Protein AF-A0A2S9MZD8-F1 (afdb_monomer)

Radius of gyration: 25.87 Å; Cα contacts (8 Å, |Δi|>4): 53; chains: 1; bounding box: 49×35×65 Å

Solvent-accessible surface area (backbone atoms only — not comparable to full-atom values): 6387 Å² total; per-residue (Å²): 136,92,74,92,66,75,89,70,53,64,62,56,52,16,61,77,66,75,47,61,51,66,57,57,54,49,53,52,48,53,49,52,49,52,52,51,52,52,50,52,50,52,52,50,53,50,52,54,52,38,42,50,55,33,48,55,46,50,50,56,33,48,56,52,38,48,75,71,75,43,81,85,43,75,71,57,45,58,76,66,35,60,63,74,47,59,70,60,37,95,60,52,66,65,48,50,52,53,48,47,65,70,74,42,91,79,73,134

Nearest PDB structures (foldseek):
  8v32-assembly1_J  TM=6.165E-01  e=1.843E-01  Peltigera membranacea

Organism: NCBI:txid87883

Structure (mmCIF, N/CA/C/O backbone):
data_AF-A0A2S9MZD8-F1
#
_entry.id   AF-A0A2S9MZD8-F1
#
loop_
_atom_site.group_PDB
_atom_site.id
_atom_site.type_symbol
_atom_site.label_atom_id
_atom_site.label_alt_id
_atom_site.label_comp_id
_atom_site.label_asym_id
_atom_site.label_entity_id
_atom_site.label_seq_id
_atom_site.pdbx_PDB_ins_code
_atom_site.Cartn_x
_atom_site.Cartn_y
_atom_site.Cartn_z
_atom_site.occupancy
_atom_site.B_iso_or_equiv
_atom_site.auth_seq_id
_atom_site.auth_comp_id
_atom_site.auth_asym_id
_atom_site.auth_atom_id
_atom_site.pdbx_PDB_model_num
ATOM 1 N N . MET A 1 1 ? 10.167 -21.997 -30.670 1.00 37.94 1 MET A N 1
ATOM 2 C CA . MET A 1 1 ? 11.317 -21.677 -31.540 1.00 37.94 1 MET A CA 1
ATOM 3 C C . MET A 1 1 ? 12.491 -21.381 -30.634 1.00 37.94 1 MET A C 1
ATOM 5 O O . MET A 1 1 ? 12.421 -20.440 -29.858 1.00 37.94 1 MET A O 1
ATOM 9 N N . ASN A 1 2 ? 13.482 -22.269 -30.651 1.00 60.16 2 ASN A N 1
ATOM 10 C CA . ASN A 1 2 ? 14.715 -22.145 -29.887 1.00 60.16 2 ASN A CA 1
ATOM 11 C C . ASN A 1 2 ? 15.682 -21.273 -30.685 1.00 60.16 2 ASN A C 1
ATOM 13 O O . ASN A 1 2 ? 16.088 -21.661 -31.775 1.00 60.16 2 ASN A O 1
ATOM 17 N N . GLU A 1 3 ? 16.081 -20.143 -30.122 1.00 56.31 3 GLU A N 1
ATOM 18 C CA . GLU A 1 3 ? 17.364 -19.524 -30.426 1.00 56.31 3 GLU A CA 1
ATOM 19 C C . GLU A 1 3 ? 17.975 -19.112 -29.090 1.00 56.31 3 GLU A C 1
ATOM 21 O O . GLU A 1 3 ? 17.773 -18.003 -28.600 1.00 56.31 3 GLU A O 1
ATOM 26 N N . SER A 1 4 ? 18.728 -20.023 -28.476 1.00 59.00 4 SER A N 1
ATOM 27 C CA . SER A 1 4 ? 19.748 -19.646 -27.501 1.00 59.00 4 SER A CA 1
ATOM 28 C C . SER A 1 4 ? 20.867 -18.932 -28.266 1.00 59.00 4 SER A C 1
ATOM 30 O O . SER A 1 4 ? 21.881 -19.532 -28.619 1.00 59.00 4 SER A O 1
ATOM 32 N N . LYS A 1 5 ? 20.632 -17.671 -28.636 1.00 63.09 5 LYS A N 1
ATOM 33 C CA . LYS A 1 5 ? 21.633 -16.822 -29.280 1.00 63.09 5 LYS A CA 1
ATOM 34 C C . LYS A 1 5 ? 22.650 -16.424 -28.223 1.00 63.09 5 LYS A C 1
ATOM 36 O O . LYS A 1 5 ? 22.278 -15.857 -27.197 1.00 63.09 5 LYS A O 1
ATOM 41 N N . GLU A 1 6 ? 23.920 -16.723 -28.480 1.00 82.12 6 GLU A N 1
ATOM 42 C CA . GLU A 1 6 ? 25.020 -16.133 -27.724 1.00 82.12 6 GLU A CA 1
ATOM 43 C C . GLU A 1 6 ? 24.786 -14.618 -27.582 1.00 82.12 6 GLU A C 1
ATOM 45 O O . GLU A 1 6 ? 24.356 -13.973 -28.550 1.00 82.12 6 GLU A O 1
ATOM 50 N N . PRO A 1 7 ? 25.009 -14.041 -26.388 1.00 86.88 7 PRO A N 1
ATOM 51 C CA . PRO A 1 7 ? 24.793 -12.621 -26.172 1.00 86.88 7 PRO A CA 1
ATOM 52 C C . PRO A 1 7 ? 25.664 -11.813 -27.141 1.00 86.88 7 PRO A C 1
ATOM 54 O O . PRO A 1 7 ? 26.891 -11.889 -27.116 1.00 86.88 7 PRO A O 1
ATOM 57 N N . ILE A 1 8 ? 25.022 -11.032 -28.012 1.00 91.69 8 ILE A N 1
ATOM 58 C CA . ILE A 1 8 ? 25.711 -10.143 -28.952 1.00 91.69 8 ILE A CA 1
ATOM 59 C C . ILE A 1 8 ? 25.999 -8.790 -28.302 1.00 91.69 8 ILE A C 1
ATOM 61 O O . ILE A 1 8 ? 25.256 -8.320 -27.440 1.00 91.69 8 ILE A O 1
ATOM 65 N N . SER A 1 9 ? 27.067 -8.125 -28.746 1.00 92.31 9 SER A N 1
ATOM 66 C CA . SER A 1 9 ? 27.364 -6.768 -28.279 1.00 92.31 9 SER A CA 1
ATOM 67 C C . SER A 1 9 ? 26.266 -5.780 -28.693 1.00 92.31 9 SER A C 1
ATOM 69 O O . SER A 1 9 ? 25.667 -5.910 -29.762 1.00 92.31 9 SER A O 1
ATOM 71 N N . VAL A 1 10 ? 26.060 -4.723 -27.899 1.00 91.19 10 VAL A N 1
ATOM 72 C CA . VAL A 1 10 ? 25.110 -3.637 -28.219 1.00 91.19 10 VAL A CA 1
ATOM 73 C C . VAL A 1 10 ? 25.419 -3.005 -29.579 1.00 91.19 10 VAL A C 1
ATOM 75 O O . VAL A 1 10 ? 24.514 -2.623 -30.313 1.00 91.19 10 VAL A O 1
ATOM 78 N N . ARG A 1 11 ? 26.701 -2.928 -29.949 1.00 93.00 11 ARG A N 1
ATOM 79 C CA . ARG A 1 11 ? 27.142 -2.383 -31.238 1.00 93.00 11 ARG A CA 1
ATOM 80 C C . ARG A 1 11 ? 26.704 -3.263 -32.407 1.00 93.00 11 ARG A C 1
ATOM 82 O O . ARG A 1 11 ? 26.244 -2.748 -33.418 1.00 93.00 11 ARG A O 1
ATOM 89 N N . GLU A 1 12 ? 26.821 -4.578 -32.247 1.00 94.00 12 GLU A N 1
ATOM 90 C CA . GLU A 1 12 ? 26.375 -5.552 -33.243 1.00 94.00 12 GLU A CA 1
ATOM 91 C C . GLU A 1 12 ? 24.846 -5.604 -33.332 1.00 94.00 12 GLU A C 1
ATOM 93 O O . GLU A 1 12 ? 24.299 -5.661 -34.430 1.00 94.00 12 GLU A O 1
ATOM 98 N N . ALA A 1 13 ? 24.144 -5.506 -32.201 1.00 93.94 13 ALA A N 1
ATOM 99 C CA . ALA A 1 13 ? 22.690 -5.369 -32.188 1.00 93.94 13 ALA A CA 1
ATOM 100 C C . ALA A 1 13 ? 22.239 -4.098 -32.927 1.00 93.94 13 ALA A C 1
ATOM 102 O O . ALA A 1 13 ? 21.347 -4.160 -33.768 1.00 93.94 13 ALA A O 1
ATOM 103 N N . ALA A 1 14 ? 22.904 -2.968 -32.674 1.00 94.81 14 ALA A N 1
ATOM 104 C CA . ALA A 1 14 ? 22.616 -1.694 -33.324 1.00 94.81 14 ALA A CA 1
ATOM 105 C C . ALA A 1 14 ? 22.848 -1.763 -34.837 1.00 94.81 14 ALA A C 1
ATOM 107 O O . ALA A 1 14 ? 21.996 -1.335 -35.606 1.00 94.81 14 ALA A O 1
ATOM 108 N N . ARG A 1 15 ? 23.949 -2.400 -35.265 1.00 94.81 15 ARG A N 1
ATOM 109 C CA . ARG A 1 15 ? 24.242 -2.650 -36.682 1.00 94.81 15 ARG A CA 1
ATOM 110 C C . ARG A 1 15 ? 23.157 -3.494 -37.354 1.00 94.81 15 ARG A C 1
ATOM 112 O O . ARG A 1 15 ? 22.739 -3.166 -38.454 1.00 94.81 15 ARG A O 1
ATOM 119 N N . ARG A 1 16 ? 22.701 -4.577 -36.712 1.00 95.62 16 ARG A N 1
ATOM 120 C CA . ARG A 1 16 ? 21.640 -5.453 -37.254 1.00 95.62 16 ARG A CA 1
ATOM 121 C C . ARG A 1 16 ? 20.285 -4.758 -37.358 1.00 95.62 16 ARG A C 1
ATOM 123 O O . ARG A 1 16 ? 19.490 -5.129 -38.212 1.00 95.62 16 ARG A O 1
ATOM 130 N N . LEU A 1 17 ? 20.030 -3.801 -36.472 1.00 94.12 17 LEU A N 1
ATOM 131 C CA . LEU A 1 17 ? 18.800 -3.014 -36.421 1.00 94.12 17 LEU A CA 1
ATOM 132 C C . LEU A 1 17 ? 18.888 -1.709 -37.228 1.00 94.12 17 LEU A C 1
ATOM 134 O O . LEU A 1 17 ? 17.912 -0.970 -37.246 1.00 94.12 17 LEU A O 1
ATOM 138 N N . ASP A 1 18 ? 20.029 -1.432 -37.869 1.00 95.62 18 ASP A N 1
ATOM 139 C CA . ASP A 1 18 ? 20.317 -0.187 -38.595 1.00 95.62 18 ASP A CA 1
ATOM 140 C C . ASP A 1 18 ? 20.055 1.086 -37.763 1.00 95.62 18 ASP A C 1
ATOM 142 O O . ASP A 1 18 ? 19.469 2.070 -38.209 1.00 95.62 18 ASP A O 1
ATOM 146 N N . VAL A 1 19 ? 20.478 1.056 -36.497 1.00 95.81 19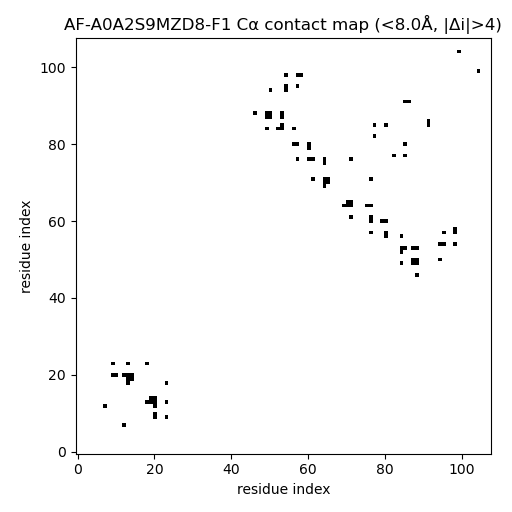 VAL A N 1
ATOM 147 C CA . VAL A 1 19 ? 20.352 2.175 -35.553 1.00 95.81 19 VAL A CA 1
ATOM 148 C C . VAL A 1 19 ? 21.699 2.530 -34.941 1.00 95.81 19 VAL A C 1
ATOM 150 O O . VAL A 1 19 ? 22.635 1.730 -34.895 1.00 95.81 19 VAL A O 1
ATOM 153 N N . HIS A 1 20 ? 21.810 3.736 -34.392 1.00 96.12 20 HIS A N 1
ATOM 154 C CA . HIS A 1 20 ? 22.979 4.114 -33.613 1.00 96.12 20 HIS A CA 1
ATOM 155 C C . HIS A 1 20 ? 22.946 3.420 -32.232 1.00 96.12 20 HIS A C 1
ATOM 157 O O . HIS A 1 20 ? 21.907 3.446 -31.572 1.00 96.12 20 HIS A O 1
ATOM 163 N N . PRO A 1 21 ? 24.066 2.881 -31.698 1.00 94.81 21 PRO A N 1
ATOM 164 C CA . PRO A 1 21 ? 24.081 2.181 -30.402 1.00 94.81 21 PRO A CA 1
ATOM 165 C C . PRO A 1 21 ? 23.474 2.971 -29.233 1.00 94.81 21 PRO A C 1
ATOM 167 O O . PRO A 1 21 ? 22.870 2.397 -28.331 1.00 94.81 21 PRO A O 1
ATOM 170 N N . ARG A 1 22 ? 23.591 4.306 -29.261 1.00 94.69 22 ARG A N 1
ATOM 171 C CA . ARG A 1 22 ? 22.962 5.205 -28.275 1.00 94.69 22 ARG A CA 1
ATOM 172 C C . ARG A 1 22 ? 21.435 5.075 -28.234 1.00 94.69 22 ARG A C 1
ATOM 174 O O . ARG A 1 22 ? 20.873 5.176 -27.149 1.00 94.69 22 ARG A O 1
ATOM 181 N N . GLN A 1 23 ? 20.786 4.837 -29.373 1.00 94.19 23 GLN A N 1
ATOM 182 C CA . GLN A 1 23 ? 19.331 4.689 -29.454 1.00 94.19 23 GLN A CA 1
ATOM 183 C C . GLN A 1 23 ? 18.862 3.427 -28.724 1.00 94.19 23 GLN A C 1
ATOM 185 O O . GLN A 1 23 ? 17.826 3.462 -28.070 1.00 94.19 23 GLN A O 1
ATOM 190 N N . LEU A 1 24 ? 19.658 2.349 -28.740 1.00 93.44 24 LEU A N 1
ATOM 191 C CA . LEU A 1 24 ? 19.349 1.143 -27.966 1.00 93.44 24 LEU A CA 1
ATOM 192 C C . LEU A 1 24 ? 19.376 1.411 -26.457 1.00 93.44 24 LEU A C 1
ATOM 194 O O . LEU A 1 24 ? 18.456 1.015 -25.749 1.00 93.44 24 LEU A O 1
ATOM 198 N N . TYR A 1 25 ? 20.387 2.135 -25.965 1.00 93.56 25 TYR A N 1
ATOM 199 C CA . TYR A 1 25 ? 20.441 2.527 -24.552 1.00 93.56 25 TYR A CA 1
ATOM 200 C C . TYR A 1 25 ? 19.301 3.467 -24.159 1.00 93.56 25 TYR A C 1
ATOM 202 O O . TYR A 1 25 ? 18.732 3.315 -23.083 1.00 93.56 25 TYR A O 1
ATOM 210 N N . GLN A 1 26 ? 18.967 4.437 -25.012 1.00 94.62 26 GLN A N 1
ATOM 211 C CA . GLN A 1 26 ? 17.848 5.349 -24.767 1.00 94.62 26 GLN A CA 1
ATOM 212 C C . GLN A 1 26 ? 16.533 4.578 -24.674 1.00 94.62 26 GLN A C 1
ATOM 214 O O . GLN A 1 26 ? 15.848 4.695 -23.665 1.00 94.62 26 GLN A O 1
ATOM 219 N N . SER A 1 27 ? 16.254 3.705 -25.643 1.00 93.50 27 SER A N 1
ATOM 220 C CA . SER A 1 27 ? 15.053 2.870 -25.632 1.00 93.50 27 SER A CA 1
ATOM 221 C C . SER A 1 27 ? 14.976 1.985 -24.387 1.00 93.50 27 SER A C 1
ATOM 223 O O . SER A 1 27 ? 13.924 1.909 -23.761 1.00 93.50 27 SER A O 1
ATOM 225 N N . ALA A 1 28 ? 16.081 1.344 -23.992 1.00 93.19 28 ALA A N 1
ATOM 226 C CA . ALA A 1 28 ? 16.111 0.504 -22.795 1.00 93.19 28 ALA A CA 1
ATOM 227 C C . ALA A 1 28 ? 15.889 1.319 -21.506 1.00 93.19 28 ALA A C 1
ATOM 229 O O . ALA A 1 28 ? 15.200 0.872 -20.585 1.00 93.19 28 ALA A O 1
ATOM 230 N N . ASN A 1 29 ? 16.443 2.532 -21.435 1.00 95.31 29 ASN A N 1
ATOM 231 C CA . ASN A 1 29 ? 16.233 3.435 -20.305 1.00 95.31 29 ASN A CA 1
ATOM 232 C C . ASN A 1 29 ? 14.784 3.933 -20.237 1.00 95.31 29 ASN A C 1
ATOM 234 O O . ASN A 1 29 ? 14.206 3.958 -19.150 1.00 95.31 29 ASN A O 1
ATOM 238 N N . ASP A 1 30 ? 14.190 4.291 -21.374 1.00 95.75 30 ASP A N 1
ATOM 239 C CA . ASP A 1 30 ? 12.799 4.741 -21.465 1.00 95.75 30 ASP A CA 1
ATOM 240 C C . ASP A 1 30 ? 11.825 3.615 -21.087 1.00 95.75 30 ASP A C 1
ATOM 242 O O . ASP A 1 30 ? 10.861 3.831 -20.345 1.00 95.75 30 ASP A O 1
ATOM 246 N N . GLU A 1 31 ? 12.115 2.385 -21.514 1.00 95.12 31 GLU A N 1
ATOM 247 C CA . GLU A 1 31 ? 11.366 1.193 -21.117 1.00 95.12 31 GLU A CA 1
ATOM 248 C C . GLU A 1 31 ? 11.478 0.942 -19.608 1.00 95.12 31 GLU A C 1
ATOM 250 O O . GLU A 1 31 ? 10.465 0.802 -18.917 1.00 95.12 31 GLU A O 1
ATOM 255 N N . THR A 1 32 ? 12.698 0.979 -19.066 1.00 95.31 32 THR A N 1
ATOM 256 C CA . THR A 1 32 ? 12.945 0.818 -17.625 1.00 95.31 32 THR A CA 1
ATOM 257 C C . THR A 1 32 ? 12.212 1.888 -16.819 1.00 95.31 32 THR A C 1
ATOM 259 O O . THR A 1 32 ? 11.593 1.591 -15.792 1.00 95.31 32 THR A O 1
ATOM 262 N N . ARG A 1 33 ? 12.223 3.138 -17.295 1.00 95.75 33 ARG A N 1
ATOM 263 C CA . ARG A 1 33 ? 11.496 4.245 -16.675 1.00 95.75 33 ARG A CA 1
ATOM 264 C C . ARG A 1 33 ? 9.993 3.991 -16.689 1.00 95.75 33 ARG A C 1
ATOM 266 O O . ARG A 1 33 ? 9.355 4.113 -15.645 1.00 95.75 33 ARG A O 1
ATOM 273 N N . THR A 1 34 ? 9.449 3.574 -17.828 1.00 96.88 34 THR A N 1
ATOM 274 C CA . THR A 1 34 ? 8.025 3.252 -17.985 1.00 96.88 34 THR A CA 1
ATOM 275 C C . THR A 1 34 ? 7.600 2.130 -17.036 1.00 96.88 34 THR A C 1
ATOM 277 O O . THR A 1 34 ? 6.575 2.239 -16.358 1.00 96.88 34 THR A O 1
ATOM 280 N N . ILE A 1 35 ? 8.397 1.063 -16.928 1.00 97.19 35 ILE A N 1
ATOM 281 C CA . ILE A 1 35 ? 8.154 -0.034 -15.981 1.00 97.19 35 ILE A CA 1
ATOM 282 C C . ILE A 1 35 ? 8.185 0.490 -14.541 1.00 97.19 35 ILE A C 1
ATOM 284 O O . ILE A 1 35 ? 7.283 0.192 -13.755 1.00 97.19 35 ILE A O 1
ATOM 288 N N . GLY A 1 36 ? 9.183 1.307 -14.199 1.00 97.12 36 GLY A N 1
ATOM 289 C CA . GLY A 1 36 ? 9.317 1.897 -12.869 1.00 97.12 36 GLY A CA 1
ATOM 290 C C . GLY A 1 36 ? 8.136 2.793 -12.490 1.00 97.12 36 GLY A C 1
ATOM 291 O O . GLY A 1 36 ? 7.629 2.712 -11.370 1.00 97.12 36 GLY A O 1
ATOM 292 N N . GLU A 1 37 ? 7.657 3.623 -13.414 1.00 97.62 37 GLU A N 1
ATOM 293 C CA . GLU A 1 37 ? 6.484 4.478 -13.215 1.00 97.62 37 GLU A CA 1
ATOM 294 C C . GLU A 1 37 ? 5.206 3.648 -13.032 1.00 97.62 37 GLU A C 1
ATOM 296 O O . GLU A 1 37 ? 4.452 3.879 -12.082 1.00 97.62 37 GLU A O 1
ATOM 301 N N . ARG A 1 38 ? 5.001 2.609 -13.854 1.00 97.31 38 ARG A N 1
ATOM 302 C CA . ARG A 1 38 ? 3.879 1.668 -13.690 1.00 97.31 38 ARG A CA 1
ATOM 303 C C . ARG A 1 38 ? 3.922 0.965 -12.336 1.00 97.31 38 ARG A C 1
ATOM 305 O O . ARG A 1 38 ? 2.900 0.897 -11.654 1.00 97.31 38 ARG A O 1
ATOM 312 N N . TRP A 1 39 ? 5.092 0.491 -11.912 1.00 96.69 39 TRP A N 1
ATOM 313 C CA . TRP A 1 39 ? 5.257 -0.143 -10.607 1.00 96.69 39 TRP A CA 1
ATOM 314 C C . TRP A 1 39 ? 4.912 0.814 -9.464 1.00 96.69 39 TRP A C 1
ATOM 316 O O . TRP A 1 39 ? 4.135 0.455 -8.581 1.00 96.69 39 TRP A O 1
ATOM 326 N N . LYS A 1 40 ? 5.410 2.057 -9.506 1.00 97.25 40 LYS A N 1
ATOM 327 C CA . LYS A 1 40 ? 5.066 3.092 -8.516 1.00 97.25 40 LYS A CA 1
ATOM 328 C C . LYS A 1 40 ? 3.559 3.345 -8.457 1.00 97.25 40 LYS A C 1
ATOM 330 O O . LYS A 1 40 ? 3.014 3.470 -7.365 1.00 97.25 40 LYS A O 1
ATOM 335 N N . ASN A 1 41 ? 2.877 3.388 -9.601 1.00 97.19 41 ASN A N 1
ATOM 336 C CA . ASN A 1 41 ? 1.422 3.561 -9.655 1.00 97.19 41 ASN A CA 1
ATOM 337 C C . ASN A 1 41 ? 0.685 2.383 -9.009 1.00 97.19 41 ASN A C 1
ATOM 339 O O . ASN A 1 41 ? -0.207 2.597 -8.195 1.00 97.19 41 ASN A O 1
ATOM 343 N N . ILE A 1 42 ? 1.103 1.150 -9.306 1.00 96.62 42 ILE A N 1
ATOM 344 C CA . ILE A 1 42 ? 0.534 -0.056 -8.691 1.00 96.62 42 ILE A CA 1
ATOM 345 C C . ILE A 1 42 ? 0.742 -0.041 -7.173 1.00 96.62 42 ILE A C 1
ATOM 347 O O . ILE A 1 42 ? -0.180 -0.368 -6.430 1.00 96.62 42 ILE A O 1
ATOM 351 N N . GLN A 1 43 ? 1.927 0.350 -6.699 1.00 95.62 43 GLN A N 1
ATOM 352 C CA . GLN A 1 43 ? 2.203 0.438 -5.264 1.00 95.62 43 GLN A CA 1
ATOM 353 C C . GLN A 1 43 ? 1.344 1.503 -4.576 1.00 95.62 43 GLN A C 1
ATOM 355 O O . GLN A 1 43 ? 0.799 1.229 -3.510 1.00 95.62 43 GLN A O 1
ATOM 360 N N . ARG A 1 44 ? 1.161 2.678 -5.198 1.00 95.25 44 ARG A N 1
ATOM 361 C CA . ARG A 1 44 ? 0.254 3.721 -4.688 1.00 95.25 44 ARG A CA 1
ATOM 362 C C . ARG A 1 44 ? -1.184 3.221 -4.591 1.00 95.25 44 ARG A C 1
ATOM 364 O O . ARG A 1 44 ? -1.760 3.261 -3.511 1.00 95.25 44 ARG A O 1
ATOM 371 N N . TYR A 1 45 ? -1.702 2.634 -5.669 1.00 95.44 45 TYR A N 1
ATOM 372 C CA . TYR A 1 45 ? -3.053 2.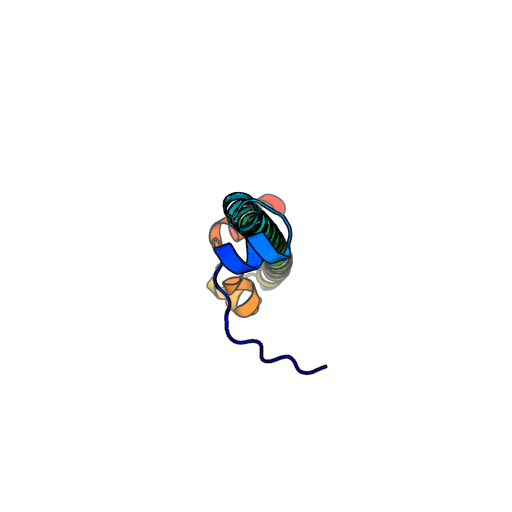075 -5.695 1.00 95.44 45 TYR A CA 1
ATOM 373 C C . TYR A 1 45 ? -3.257 0.981 -4.634 1.00 95.44 45 TYR A C 1
ATOM 375 O O . TYR A 1 45 ? -4.281 0.941 -3.956 1.00 95.44 45 TYR A O 1
ATOM 383 N N . ARG A 1 46 ? -2.273 0.092 -4.445 1.00 93.62 46 ARG A N 1
ATOM 384 C CA . ARG A 1 46 ? -2.325 -0.933 -3.390 1.00 93.62 46 ARG A CA 1
ATOM 385 C C . ARG A 1 46 ? -2.324 -0.319 -1.994 1.00 93.62 46 ARG A C 1
ATOM 387 O O . ARG A 1 46 ? -3.082 -0.778 -1.147 1.00 93.62 46 ARG A O 1
ATOM 394 N N . ALA A 1 47 ? -1.501 0.699 -1.755 1.00 92.00 47 ALA A N 1
ATOM 395 C CA . ALA A 1 47 ? -1.455 1.389 -0.471 1.00 92.00 47 ALA A CA 1
ATOM 396 C C . ALA A 1 47 ? -2.785 2.094 -0.159 1.00 92.00 47 ALA A C 1
ATOM 398 O O . ALA A 1 47 ? -3.299 1.951 0.947 1.00 92.00 47 ALA A O 1
ATOM 399 N N . GLU A 1 48 ? -3.370 2.786 -1.139 1.00 94.00 48 GLU A N 1
ATOM 400 C CA . GLU A 1 48 ? -4.688 3.425 -1.026 1.00 94.00 48 GLU A CA 1
ATOM 401 C C . GLU A 1 48 ? -5.784 2.395 -0.738 1.00 94.00 48 GLU A C 1
ATOM 403 O O . GLU A 1 48 ? -6.551 2.553 0.209 1.00 94.00 48 GLU A O 1
ATOM 408 N N . ARG A 1 49 ? -5.807 1.285 -1.485 1.00 94.31 49 ARG A N 1
ATOM 409 C CA . ARG A 1 49 ? -6.781 0.208 -1.278 1.00 94.31 49 ARG A CA 1
ATOM 410 C C . ARG A 1 49 ? -6.651 -0.444 0.098 1.00 94.31 49 ARG A C 1
ATOM 412 O O . ARG A 1 49 ? -7.662 -0.692 0.746 1.00 94.31 49 ARG A O 1
ATOM 419 N N . ASN A 1 50 ? -5.429 -0.718 0.550 1.00 93.06 50 ASN A N 1
ATOM 420 C CA . ASN A 1 50 ? -5.195 -1.276 1.882 1.00 93.06 50 ASN A CA 1
ATOM 421 C C . ASN A 1 50 ? -5.632 -0.300 2.980 1.00 93.06 50 ASN A C 1
ATOM 423 O O . ASN A 1 50 ? -6.232 -0.727 3.963 1.00 93.06 50 ASN A O 1
ATOM 427 N N . ARG A 1 51 ? -5.375 1.003 2.796 1.00 94.50 51 ARG A N 1
ATOM 428 C CA . ARG A 1 51 ? -5.838 2.046 3.718 1.00 94.50 51 ARG A CA 1
ATOM 429 C C . ARG A 1 51 ? -7.362 2.072 3.799 1.00 94.50 51 ARG A C 1
ATOM 431 O O . ARG A 1 51 ? -7.878 2.136 4.906 1.00 94.50 51 ARG A O 1
ATOM 438 N N . GLU A 1 52 ? -8.069 1.972 2.673 1.00 94.56 52 GLU A N 1
ATOM 439 C CA . GLU A 1 52 ? -9.539 1.940 2.664 1.00 94.56 52 GLU A CA 1
ATOM 440 C C . GLU A 1 52 ? -10.086 0.711 3.399 1.00 94.56 52 GLU A C 1
ATOM 442 O O . GLU A 1 52 ? -10.897 0.846 4.309 1.00 94.56 52 GLU A O 1
ATOM 447 N N . ILE A 1 53 ? -9.564 -0.482 3.086 1.00 95.00 53 ILE A N 1
ATOM 448 C CA . ILE A 1 53 ? -9.966 -1.732 3.753 1.00 95.00 53 ILE A CA 1
ATOM 449 C C . ILE A 1 53 ? -9.737 -1.637 5.266 1.00 95.00 53 ILE A C 1
ATOM 451 O O . ILE A 1 53 ? -10.588 -2.037 6.062 1.00 95.00 53 ILE A O 1
ATOM 455 N N . ALA A 1 54 ? -8.583 -1.112 5.677 1.00 94.88 54 ALA A N 1
ATOM 456 C CA . ALA A 1 54 ? -8.281 -0.921 7.086 1.00 94.88 54 ALA A CA 1
ATOM 457 C C . ALA A 1 54 ? -9.207 0.111 7.735 1.00 94.88 54 ALA A C 1
ATOM 459 O O . ALA A 1 54 ? -9.663 -0.127 8.850 1.00 94.88 54 ALA A O 1
ATOM 460 N N . ARG A 1 55 ? -9.530 1.210 7.044 1.00 95.06 55 ARG A N 1
ATOM 461 C CA . ARG A 1 55 ? -10.454 2.235 7.541 1.00 95.06 55 ARG A CA 1
ATOM 462 C C . ARG A 1 55 ? -11.821 1.635 7.845 1.00 95.06 55 ARG A C 1
ATOM 464 O O . ARG A 1 55 ? -12.314 1.783 8.960 1.00 95.06 55 ARG A O 1
ATOM 471 N N . GLU A 1 56 ? -12.397 0.924 6.879 1.00 95.31 56 GLU A N 1
ATOM 472 C CA . GLU A 1 56 ? -13.704 0.276 7.020 1.00 95.31 56 GLU A CA 1
ATOM 473 C C . GLU A 1 56 ? -13.702 -0.741 8.170 1.00 95.31 56 GLU A C 1
ATOM 475 O O . GLU A 1 56 ? -14.621 -0.770 8.991 1.00 95.31 56 GLU A O 1
ATOM 480 N N . ALA A 1 57 ? -12.639 -1.546 8.280 1.00 95.50 57 ALA A N 1
ATOM 481 C CA . ALA A 1 57 ? -12.507 -2.534 9.344 1.00 95.50 57 ALA A CA 1
ATOM 482 C C . ALA A 1 57 ? -12.377 -1.892 10.736 1.00 95.50 57 ALA A C 1
ATOM 484 O O . ALA A 1 57 ? -13.014 -2.356 11.685 1.00 95.50 57 ALA A O 1
ATOM 485 N N . ILE A 1 58 ? -11.585 -0.821 10.863 1.00 94.56 58 ILE A N 1
ATOM 486 C CA . ILE A 1 58 ? -11.428 -0.064 12.112 1.00 94.56 58 ILE A CA 1
ATOM 487 C C . ILE A 1 58 ? -12.756 0.582 12.497 1.00 94.56 58 ILE A C 1
ATOM 489 O O . ILE A 1 58 ? -13.172 0.445 13.641 1.00 94.56 58 ILE A O 1
ATOM 493 N N . GLN A 1 59 ? -13.457 1.213 11.554 1.00 95.00 59 GLN A N 1
ATOM 494 C CA . GLN A 1 59 ? -14.762 1.823 11.803 1.00 95.00 59 GLN A CA 1
ATOM 495 C C . GLN A 1 59 ? -15.792 0.788 12.284 1.00 95.00 59 GLN A C 1
ATOM 497 O O . GLN A 1 59 ? -16.501 1.020 13.263 1.00 95.00 59 GLN A O 1
ATOM 502 N N . ALA A 1 60 ? -15.853 -0.386 11.654 1.00 94.75 60 ALA A N 1
ATOM 503 C CA . ALA A 1 60 ? -16.743 -1.459 12.093 1.00 94.75 60 ALA A CA 1
ATOM 504 C C . ALA A 1 60 ? -16.379 -1.986 13.494 1.00 94.75 60 ALA A C 1
ATOM 506 O O . ALA A 1 60 ? -17.266 -2.280 14.298 1.00 94.75 60 ALA A O 1
ATOM 507 N N . ALA A 1 61 ? -15.084 -2.109 13.799 1.00 95.25 61 ALA A N 1
ATOM 508 C CA . ALA A 1 61 ? -14.614 -2.494 15.126 1.00 95.25 61 ALA A CA 1
ATOM 509 C C . ALA A 1 61 ? -14.924 -1.426 16.180 1.00 95.25 61 ALA A C 1
ATOM 511 O O . ALA A 1 61 ? -15.317 -1.777 17.288 1.00 95.25 61 ALA A O 1
ATOM 512 N N . TYR A 1 62 ? -14.823 -0.146 15.821 1.00 94.25 62 TYR A N 1
ATOM 513 C CA . TYR A 1 62 ? -15.139 0.987 16.684 1.00 94.25 62 TYR A CA 1
ATOM 514 C C . TYR A 1 62 ? -16.556 0.864 17.258 1.00 94.25 62 TYR A C 1
ATOM 516 O O . TYR A 1 62 ? -16.734 0.832 18.474 1.00 94.25 62 TYR A O 1
ATOM 524 N N . PHE A 1 63 ? -17.556 0.674 16.391 1.00 92.62 63 PHE A N 1
ATOM 525 C CA . PHE A 1 63 ? -18.948 0.509 16.820 1.00 92.62 63 PHE A CA 1
ATOM 526 C C . PHE A 1 63 ? -19.176 -0.746 17.669 1.00 92.62 63 PHE A C 1
ATOM 528 O O . PHE A 1 63 ? -19.952 -0.703 18.621 1.00 92.62 63 PHE A O 1
ATOM 535 N N . LYS A 1 64 ? -18.494 -1.859 17.367 1.00 94.62 64 LYS A N 1
ATOM 536 C CA . LYS A 1 64 ? -18.590 -3.088 18.175 1.00 94.62 64 LYS A CA 1
ATOM 537 C C . LYS A 1 64 ? -18.040 -2.882 19.583 1.00 94.62 64 LYS A C 1
ATOM 539 O O . LYS A 1 64 ? -18.711 -3.221 20.548 1.00 94.62 64 LYS A O 1
ATOM 544 N N . ILE A 1 65 ? -16.858 -2.281 19.697 1.00 94.00 65 ILE A N 1
ATOM 545 C CA . ILE A 1 65 ? -16.207 -2.007 20.984 1.00 94.00 65 ILE A CA 1
ATOM 546 C C . ILE A 1 65 ? -17.076 -1.069 21.831 1.00 94.00 65 ILE A C 1
ATOM 548 O O . ILE A 1 65 ? -17.263 -1.306 23.024 1.00 94.00 65 ILE A O 1
ATOM 552 N N . GLN A 1 66 ? -17.663 -0.042 21.211 1.00 90.81 66 GLN A N 1
ATOM 553 C CA . GLN A 1 66 ? -18.594 0.850 21.900 1.00 90.81 66 GLN A CA 1
ATOM 554 C C . GLN A 1 66 ? -19.874 0.143 22.348 1.00 90.81 66 GLN A C 1
ATOM 556 O O . GLN A 1 66 ? -20.313 0.349 23.475 1.00 90.81 66 GLN A O 1
ATOM 561 N N . ALA A 1 67 ? -20.453 -0.719 21.509 1.00 92.31 67 ALA A N 1
ATOM 562 C CA . ALA A 1 67 ? -21.624 -1.515 21.877 1.00 92.31 67 ALA A CA 1
ATOM 563 C C . ALA A 1 67 ? -21.339 -2.481 23.045 1.00 92.31 67 ALA A C 1
ATOM 565 O O . ALA A 1 67 ? -22.243 -2.816 23.805 1.00 92.31 67 ALA A O 1
ATOM 566 N N . GLU A 1 68 ? -20.080 -2.888 23.226 1.00 93.81 68 GLU A N 1
ATOM 567 C CA . GLU A 1 68 ? -19.609 -3.652 24.388 1.00 93.81 68 GLU A CA 1
ATOM 568 C C . GLU A 1 68 ? -19.369 -2.784 25.640 1.00 93.81 68 GLU A C 1
ATOM 570 O O . GLU A 1 68 ? -18.960 -3.306 26.677 1.00 93.81 68 GLU A O 1
ATOM 575 N N . GLY A 1 69 ? -19.594 -1.467 25.563 1.00 91.88 69 GLY A N 1
ATOM 576 C CA . GLY A 1 69 ? -19.357 -0.522 26.658 1.00 91.88 69 GLY A CA 1
ATOM 577 C C . GLY A 1 69 ? -17.874 -0.288 26.958 1.00 91.88 69 GLY A C 1
ATOM 578 O O . GLY A 1 69 ? -17.524 0.133 28.061 1.00 91.88 69 GLY A O 1
ATOM 579 N N . LYS A 1 70 ? -16.984 -0.592 26.007 1.00 92.00 70 LYS A N 1
ATOM 580 C CA . LYS A 1 70 ? -15.533 -0.455 26.165 1.00 92.00 70 LYS A CA 1
ATOM 581 C C . LYS A 1 70 ? -15.022 0.811 25.482 1.00 92.00 70 LYS A C 1
ATOM 583 O O . LYS A 1 70 ? -15.554 1.258 24.469 1.00 92.00 70 LYS A O 1
ATOM 588 N N . CYS A 1 71 ? -13.915 1.345 25.996 1.00 88.25 71 CYS A N 1
ATOM 589 C CA . CYS A 1 71 ? -13.171 2.392 25.303 1.00 88.25 71 CYS A CA 1
ATOM 590 C C . CYS A 1 71 ? -12.393 1.814 24.121 1.00 88.25 71 CYS A C 1
ATOM 592 O O . CYS A 1 71 ? -11.684 0.811 24.259 1.00 88.25 71 CYS A O 1
ATOM 594 N N . VAL A 1 72 ? -12.457 2.501 22.984 1.00 88.56 72 VAL A N 1
ATOM 595 C CA . VAL A 1 72 ? -11.659 2.154 21.811 1.00 88.56 72 VAL A CA 1
ATOM 596 C C . VAL A 1 72 ? -10.191 2.464 22.084 1.00 88.56 72 VAL A C 1
ATOM 598 O O . VAL A 1 72 ? -9.825 3.559 22.495 1.00 88.56 72 VAL A O 1
ATOM 601 N N . ASN A 1 73 ? -9.340 1.461 21.896 1.00 88.69 73 ASN A N 1
ATOM 602 C CA . ASN A 1 73 ? -7.889 1.585 21.944 1.00 88.69 73 ASN A CA 1
ATOM 603 C C . ASN A 1 73 ? -7.269 0.495 21.059 1.00 88.69 73 ASN A C 1
ATOM 605 O O . ASN A 1 73 ? -7.947 -0.448 20.647 1.00 88.69 73 ASN A O 1
ATOM 609 N N . LEU A 1 74 ? -5.965 0.589 20.784 1.00 88.31 74 LEU A N 1
ATOM 610 C CA . LEU A 1 74 ? -5.287 -0.346 19.880 1.00 88.31 74 LEU A CA 1
ATOM 611 C C . LEU A 1 74 ? -5.362 -1.811 20.349 1.00 88.31 74 LEU A C 1
ATOM 613 O O . LEU A 1 74 ? -5.366 -2.715 19.515 1.00 88.31 74 LEU A O 1
ATOM 617 N N . ARG A 1 75 ? -5.428 -2.066 21.664 1.00 91.38 75 ARG A N 1
ATOM 618 C CA . ARG A 1 75 ? -5.567 -3.428 22.199 1.00 91.38 75 ARG A CA 1
ATOM 619 C C . ARG A 1 75 ? -6.922 -4.015 21.824 1.00 91.38 75 ARG A C 1
ATOM 621 O O . ARG A 1 75 ? -6.965 -5.118 21.295 1.00 91.38 75 ARG A O 1
ATOM 628 N N . GLU A 1 76 ? -8.001 -3.272 22.053 1.00 93.81 76 GLU A N 1
ATOM 629 C CA . GLU A 1 76 ? -9.344 -3.722 21.680 1.00 93.81 76 GLU A CA 1
ATOM 630 C C . GLU A 1 76 ? -9.486 -3.807 20.154 1.00 93.81 76 GLU A C 1
ATOM 632 O O . GLU A 1 76 ? -9.965 -4.812 19.641 1.00 93.81 76 GLU A O 1
ATOM 637 N N . LEU A 1 77 ? -8.945 -2.851 19.391 1.00 92.94 77 LEU A N 1
ATOM 638 C CA . LEU A 1 77 ? -8.934 -2.939 17.925 1.00 92.94 77 LEU A CA 1
ATOM 639 C C . LEU A 1 77 ? -8.254 -4.218 17.416 1.00 92.94 77 LEU A C 1
ATOM 641 O O . LEU A 1 77 ? -8.773 -4.844 16.499 1.00 92.94 77 LEU A O 1
ATOM 645 N N . ARG A 1 78 ? -7.149 -4.664 18.027 1.00 93.38 78 ARG A N 1
ATOM 646 C CA . ARG A 1 78 ? -6.499 -5.945 17.680 1.00 93.38 78 ARG A CA 1
ATOM 647 C C . ARG A 1 78 ? -7.346 -7.175 18.013 1.00 93.38 78 ARG A C 1
ATOM 649 O O . ARG A 1 78 ? -7.164 -8.210 17.380 1.00 93.38 78 ARG A O 1
ATOM 656 N N . ASN A 1 79 ? -8.261 -7.074 18.975 1.00 94.69 79 ASN A N 1
ATOM 657 C CA . ASN A 1 79 ? -9.195 -8.154 19.297 1.00 94.69 79 ASN A CA 1
ATOM 658 C C . ASN A 1 79 ? -10.320 -8.265 18.252 1.00 94.69 79 ASN A C 1
ATOM 660 O O . ASN A 1 79 ? -10.846 -9.354 18.033 1.00 94.69 79 ASN A O 1
ATOM 664 N N . HIS A 1 80 ? -10.679 -7.156 17.596 1.00 94.06 80 HIS A N 1
ATOM 665 C CA . HIS A 1 80 ? -11.801 -7.091 16.651 1.00 94.06 80 HIS A CA 1
ATOM 666 C C . HIS A 1 80 ? -11.388 -7.025 15.173 1.00 94.06 80 HIS A C 1
ATOM 668 O O . HIS A 1 80 ? -12.200 -7.346 14.304 1.00 94.06 80 HIS A O 1
ATOM 674 N N . VAL A 1 81 ? -10.148 -6.630 14.875 1.00 94.31 81 VAL A N 1
ATOM 675 C CA . VAL A 1 81 ? -9.610 -6.487 13.517 1.00 94.31 81 VAL A CA 1
ATOM 676 C C . VAL A 1 81 ? -8.410 -7.418 13.330 1.00 94.31 81 VAL A C 1
ATOM 678 O O . VAL A 1 81 ? -7.457 -7.353 14.108 1.00 94.31 81 VAL A O 1
ATOM 681 N N . PRO A 1 82 ? -8.390 -8.253 12.272 1.00 94.06 82 PRO A N 1
ATOM 682 C CA . PRO A 1 82 ? -7.244 -9.098 11.963 1.00 94.06 82 PRO A CA 1
ATOM 683 C C . PRO A 1 82 ? -5.932 -8.311 11.841 1.00 94.06 82 PRO A C 1
ATOM 685 O O . PRO A 1 82 ? -5.857 -7.307 11.130 1.00 94.06 82 PRO A O 1
ATOM 688 N N . ASN A 1 83 ? -4.855 -8.836 12.437 1.00 90.31 83 ASN A N 1
ATOM 689 C CA . ASN A 1 83 ? -3.519 -8.229 12.357 1.00 90.31 83 ASN A CA 1
ATOM 690 C C . ASN A 1 83 ? -3.027 -8.035 10.916 1.00 90.31 83 ASN A C 1
ATOM 692 O O . ASN A 1 83 ? -2.284 -7.095 10.656 1.00 90.31 83 ASN A O 1
ATOM 696 N N . ALA A 1 84 ? -3.451 -8.882 9.972 1.00 90.94 84 ALA A N 1
ATOM 697 C CA . ALA A 1 84 ? -3.120 -8.722 8.557 1.00 90.94 84 ALA A CA 1
ATOM 698 C C . ALA A 1 84 ? -3.653 -7.402 7.970 1.00 90.94 84 ALA A C 1
ATOM 700 O O . ALA A 1 84 ? -3.007 -6.814 7.110 1.00 90.94 84 ALA A O 1
ATOM 701 N N . ILE A 1 85 ? -4.801 -6.917 8.456 1.00 92.12 85 ILE A N 1
ATOM 702 C CA . ILE A 1 85 ? -5.397 -5.650 8.025 1.00 92.12 85 ILE A CA 1
ATOM 703 C C . ILE A 1 85 ? -4.686 -4.486 8.718 1.00 92.12 85 ILE A C 1
ATOM 705 O O . ILE A 1 85 ? -4.203 -3.581 8.041 1.00 92.12 85 ILE A O 1
ATOM 709 N N . LEU A 1 86 ? -4.527 -4.543 10.045 1.00 89.50 86 LEU A N 1
ATOM 710 C CA . LEU A 1 86 ? -3.850 -3.484 10.807 1.00 89.50 86 LEU A CA 1
ATOM 711 C C . LEU A 1 86 ? -2.380 -3.308 10.388 1.00 89.50 86 LEU A C 1
ATOM 713 O O . LEU A 1 86 ? -1.901 -2.187 10.261 1.00 89.50 86 LEU A O 1
ATOM 717 N N . GLY A 1 87 ? -1.673 -4.410 10.127 1.00 88.06 87 GLY A N 1
ATOM 718 C CA . GLY A 1 87 ? -0.277 -4.411 9.681 1.00 88.06 87 GLY A CA 1
ATOM 719 C C . GLY A 1 87 ? -0.083 -4.037 8.209 1.00 88.06 87 GLY A C 1
ATOM 720 O O . GLY A 1 87 ? 1.051 -3.831 7.782 1.00 88.06 87 GLY A O 1
ATOM 721 N N . SER A 1 88 ? -1.162 -3.938 7.423 1.00 88.19 88 SER A N 1
ATOM 722 C CA . SER A 1 88 ? -1.089 -3.529 6.013 1.00 88.19 88 SER A CA 1
ATOM 723 C C . SER A 1 88 ? -0.930 -2.015 5.823 1.00 88.19 88 SER A C 1
ATOM 725 O O . SER A 1 88 ? -0.623 -1.565 4.715 1.00 88.19 88 SER A O 1
ATOM 727 N N . VAL A 1 89 ? -1.111 -1.234 6.894 1.00 88.81 89 VAL A N 1
ATOM 728 C CA . VAL A 1 89 ? -1.052 0.230 6.894 1.00 88.81 89 VAL A CA 1
ATOM 729 C C . VAL A 1 89 ? 0.180 0.694 7.663 1.00 88.81 89 VAL A C 1
ATOM 731 O O . VAL A 1 89 ? 0.398 0.309 8.807 1.00 88.81 89 VAL A O 1
ATOM 734 N N . ARG A 1 90 ? 0.997 1.549 7.034 1.00 84.75 90 ARG A N 1
ATOM 735 C CA . ARG A 1 90 ? 2.227 2.078 7.647 1.00 84.75 90 ARG A CA 1
ATOM 736 C C . ARG A 1 90 ? 1.946 3.027 8.818 1.00 8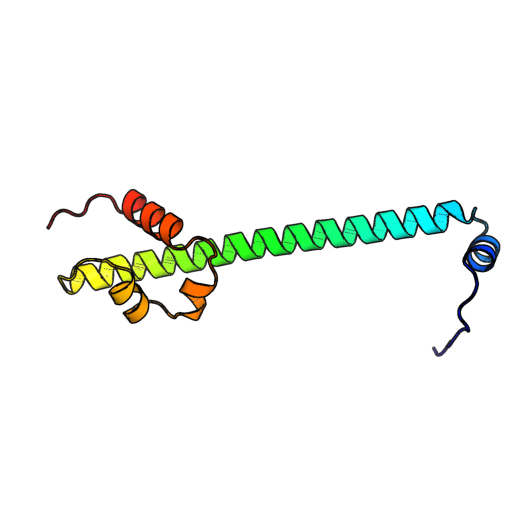4.75 90 ARG A C 1
ATOM 738 O O . ARG A 1 90 ? 2.716 3.040 9.768 1.00 84.75 90 A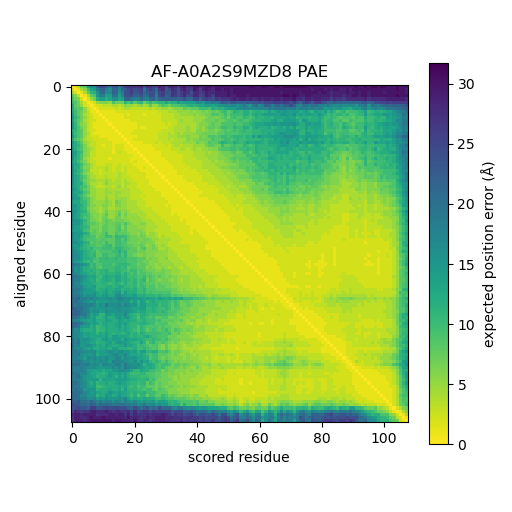RG A O 1
ATOM 745 N N . ASP A 1 91 ? 0.877 3.811 8.727 1.00 88.12 91 ASP A N 1
ATOM 746 C CA . ASP A 1 91 ? 0.536 4.856 9.694 1.00 88.12 91 ASP A CA 1
ATOM 747 C C . ASP A 1 91 ? -0.851 4.608 10.296 1.00 88.12 91 ASP A C 1
ATOM 749 O O . ASP A 1 91 ? -1.851 5.233 9.944 1.00 88.12 91 ASP A O 1
ATOM 753 N N . ILE A 1 92 ? -0.920 3.571 11.132 1.00 88.31 92 ILE A N 1
ATOM 754 C CA . ILE A 1 92 ? -2.182 3.088 11.698 1.00 88.31 92 ILE A CA 1
ATOM 755 C C . ILE A 1 92 ? -2.799 4.085 12.685 1.00 88.31 92 ILE A C 1
ATOM 757 O O . ILE A 1 92 ? -4.018 4.162 12.771 1.00 88.31 92 ILE A O 1
ATOM 761 N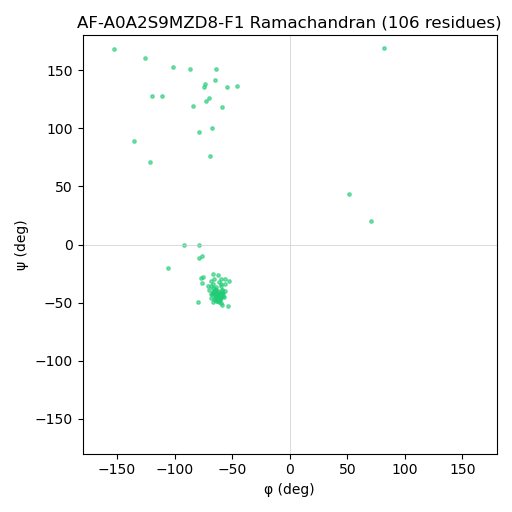 N . PHE A 1 93 ? -1.981 4.861 13.402 1.00 89.12 93 PHE A N 1
ATOM 762 C CA . PHE A 1 93 ? -2.470 5.843 14.370 1.00 89.12 93 PHE A CA 1
ATOM 763 C C . PHE A 1 93 ? -3.184 7.000 13.671 1.00 89.12 93 PHE A C 1
ATOM 765 O O . PHE A 1 93 ? -4.321 7.287 14.026 1.00 89.12 93 PHE A O 1
ATOM 772 N N . ALA A 1 94 ? -2.599 7.550 12.601 1.00 91.25 94 ALA A N 1
ATOM 773 C CA . ALA A 1 94 ? -3.265 8.567 11.789 1.00 91.25 94 ALA A CA 1
ATOM 774 C C . ALA A 1 94 ? -4.588 8.062 11.185 1.00 91.25 94 ALA A C 1
ATOM 776 O O . ALA A 1 94 ? -5.544 8.817 11.043 1.00 91.25 94 ALA A O 1
ATOM 777 N N . LEU A 1 95 ? -4.666 6.773 10.828 1.00 91.62 95 LEU A N 1
ATOM 778 C CA . LEU A 1 95 ? -5.907 6.182 10.325 1.00 91.6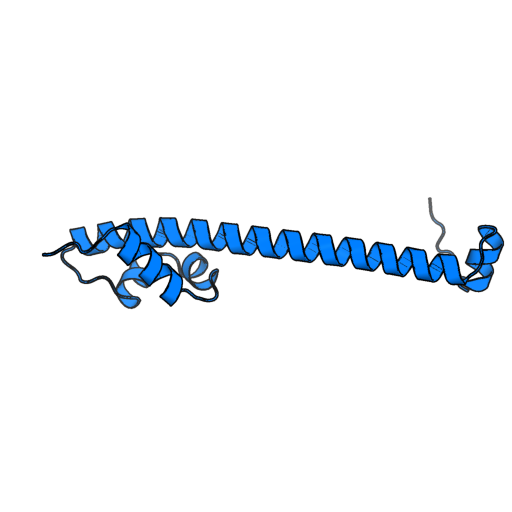2 95 LEU A CA 1
ATOM 779 C C . LEU A 1 95 ? -6.978 6.034 11.418 1.00 91.62 95 LEU A C 1
ATOM 781 O O . LEU A 1 95 ? -8.160 6.182 11.124 1.00 91.62 95 LEU A O 1
ATOM 785 N N . ILE A 1 96 ? -6.581 5.731 12.656 1.00 90.25 96 ILE A N 1
ATOM 786 C CA . ILE A 1 96 ? -7.503 5.670 13.799 1.00 90.25 96 ILE A CA 1
ATOM 787 C C . ILE A 1 96 ? -8.055 7.067 14.097 1.00 90.25 96 ILE A C 1
ATOM 789 O O . ILE A 1 96 ? -9.270 7.206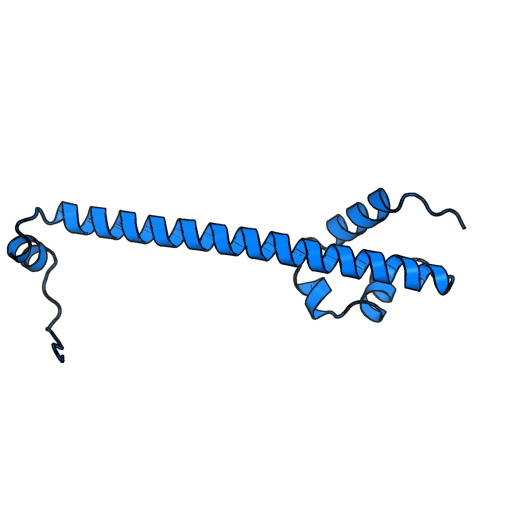 14.197 1.00 90.25 96 ILE A O 1
ATOM 793 N N . GLU A 1 97 ? -7.195 8.088 14.153 1.00 90.69 97 GLU A N 1
ATOM 794 C CA . GLU A 1 97 ? -7.607 9.488 14.340 1.00 90.69 97 GLU A CA 1
ATOM 795 C C . GLU A 1 97 ? -8.585 9.935 13.241 1.00 90.69 97 GLU A C 1
ATOM 797 O O . GLU A 1 97 ? -9.650 10.469 13.537 1.00 90.69 97 GLU A O 1
ATOM 802 N N . GLU A 1 98 ? -8.299 9.616 11.972 1.00 91.44 98 GLU A N 1
ATOM 803 C CA . GLU A 1 98 ? -9.195 9.913 10.845 1.00 91.44 98 GLU A CA 1
ATOM 804 C C . GLU A 1 98 ? -10.579 9.252 11.007 1.00 91.44 98 GLU A C 1
ATOM 806 O O . GLU A 1 98 ? -11.610 9.839 10.670 1.00 91.44 98 GLU A O 1
ATOM 811 N N . VAL A 1 99 ? -10.622 8.014 11.511 1.00 91.75 99 VAL A N 1
ATOM 812 C CA . VAL A 1 99 ? -11.885 7.313 11.784 1.00 91.75 99 VAL A CA 1
ATOM 813 C C . VAL A 1 99 ? -12.634 7.972 12.943 1.00 91.75 99 VAL A C 1
ATOM 815 O O . VAL A 1 99 ? -13.845 8.163 12.840 1.00 91.75 99 VAL A O 1
ATOM 818 N N . GLU A 1 100 ? -11.939 8.349 14.015 1.00 88.88 100 GLU A N 1
ATOM 819 C CA . GLU A 1 100 ? -12.526 9.040 15.168 1.00 88.88 100 GLU A CA 1
ATOM 820 C C . GLU A 1 100 ? -13.139 10.389 14.779 1.00 88.88 100 GLU A C 1
ATOM 822 O O . GLU A 1 100 ? -14.294 10.660 15.113 1.00 88.88 100 GLU A O 1
ATOM 827 N N . GLU A 1 101 ? -12.423 11.202 13.999 1.00 90.00 101 GLU A N 1
ATOM 828 C CA . GLU A 1 101 ? -12.926 12.477 13.475 1.00 90.00 101 GLU A CA 1
ATOM 829 C C . GLU A 1 101 ? -14.186 12.291 12.624 1.00 90.00 101 GLU A C 1
ATOM 831 O O . GLU A 1 101 ? -15.128 13.083 12.701 1.00 90.00 101 GLU A O 1
ATOM 836 N N . ARG A 1 102 ? -14.225 11.221 11.823 1.00 87.81 102 ARG A N 1
ATOM 837 C CA . ARG A 1 102 ? -15.325 10.940 10.896 1.00 87.81 102 ARG A CA 1
ATOM 838 C C . ARG A 1 102 ? -16.577 10.404 11.587 1.00 87.81 102 ARG A C 1
ATOM 840 O O . ARG A 1 102 ? -17.683 10.661 11.114 1.00 87.81 102 ARG A O 1
ATOM 847 N N . ILE A 1 103 ? -16.412 9.648 12.670 1.00 85.38 103 ILE A N 1
ATOM 848 C CA . ILE A 1 103 ? -17.521 9.171 13.509 1.00 85.38 103 ILE A CA 1
ATOM 849 C C . ILE A 1 103 ? -18.033 10.308 14.413 1.00 85.38 103 ILE A C 1
ATOM 851 O O . ILE A 1 103 ? -19.224 10.359 14.724 1.00 85.38 103 ILE A O 1
ATOM 855 N N . GLY A 1 104 ? -17.161 11.254 14.774 1.00 69.19 104 GLY A N 1
ATOM 856 C CA . GLY A 1 104 ?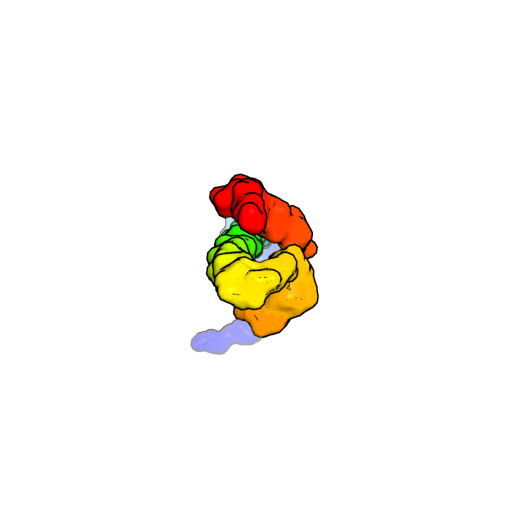 -17.453 12.350 15.692 1.00 69.19 104 GLY A CA 1
ATOM 857 C C . GLY A 1 104 ? -17.349 11.924 17.165 1.00 69.19 104 GLY A C 1
ATOM 858 O O . GLY A 1 104 ? -17.250 10.734 17.473 1.00 69.19 104 GLY A O 1
ATOM 859 N N . PRO A 1 105 ? -17.370 12.883 18.112 1.00 59.50 105 PRO A N 1
ATOM 860 C CA . PRO A 1 105 ? -17.317 12.573 19.534 1.00 59.50 105 PRO A CA 1
ATOM 861 C C . PRO A 1 105 ? -18.606 11.863 19.956 1.00 59.50 105 PRO A C 1
ATOM 863 O O . PRO A 1 105 ? -19.634 12.496 20.199 1.00 59.50 105 PRO A O 1
ATOM 866 N N . VAL A 1 106 ? -18.549 10.541 20.084 1.00 56.66 106 VAL A N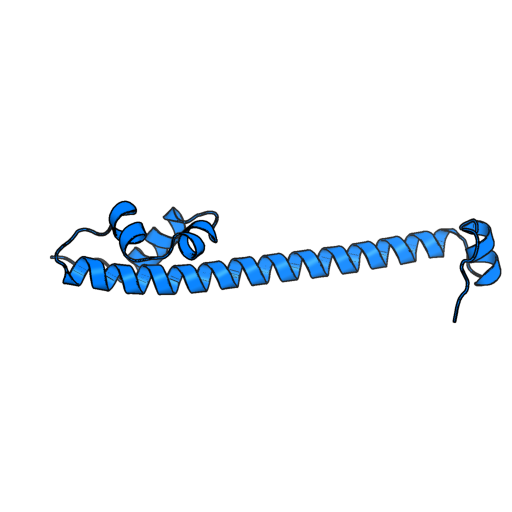 1
ATOM 867 C CA . VAL A 1 106 ? -19.602 9.774 20.749 1.00 56.66 106 VAL A CA 1
ATOM 868 C C . VAL A 1 106 ? -19.382 9.942 22.249 1.00 56.66 106 VAL A C 1
ATOM 870 O O . VAL A 1 106 ? -18.517 9.301 22.846 1.00 56.66 106 VAL A O 1
ATOM 873 N N . ARG A 1 107 ? -20.112 10.893 22.841 1.00 45.34 107 ARG A N 1
ATOM 874 C CA . ARG A 1 107 ? -20.181 11.030 24.299 1.00 45.34 107 ARG A CA 1
ATOM 875 C C . ARG A 1 107 ? -20.866 9.785 24.888 1.00 45.34 107 ARG A C 1
ATOM 877 O O . ARG A 1 107 ? -21.809 9.304 24.257 1.00 45.34 107 ARG A O 1
ATOM 884 N N . PRO A 1 108 ? -20.397 9.284 26.045 1.00 51.66 108 PRO A N 1
ATOM 885 C CA . PRO A 1 108 ? -21.099 8.244 26.790 1.00 51.66 108 PRO A CA 1
ATOM 886 C C . PRO A 1 108 ? -22.501 8.696 27.214 1.00 51.66 108 PRO A C 1
ATOM 888 O O . PRO A 1 108 ? -22.703 9.923 27.393 1.00 51.66 108 PRO A O 1
#

Foldseek 3Di:
DDDPDDDDDLCVVCVVVVHDSVVVVVVVVVVVVVVVVVVVVVVVVQQVVLLVQLLVQQLVLCVVCVVVVHDDDPVSSCVRHPPVSCVSHPCNVVSNVVSDVVVDDPDD

pLDDT: mean 89.52, std 11.43, range [37.94, 97.62]

Secondary structure (DSSP, 8-state):
------PPPHHHHHHHTTS-HHHHHHHHHHHHHHHHHHHHHHHHHHHHHHHHHHHHHHHHHHHHHHHTTPPP-HHHHHHHS-HHHHTT-S-HHHHHHHHHHHH-----

Sequence (108 aa):
MNESKEPISVREAARRLDVHPRQLYQSANDETRTIGERWKNIQRYRAERNREIAREAIQAAYFKIQAEGKCVNLRELRNHVPNAILGSVRDIFALIEEVEERIGPVRP

Mean predicted aligned error: 7.84 Å